Protein AF-A0A432TT81-F1 (afdb_monomer)

Nearest PDB structures (foldseek):
  2gm2-assembly1_A  TM=5.569E-01  e=1.901E+00  Xanthomonas campestris pv. campestris str. ATCC 33913
  4pno-assembly1_A  TM=5.404E-01  e=5.781E+00  Escherichia coli

Solvent-accessible surface area (backbone atoms only — not comparable to full-atom values): 2870 Å² total; per-residue (Å²): 130,89,87,67,94,73,88,84,64,57,80,75,48,76,60,89,63,30,41,34,31,79,81,46,77,45,56,49,56,64,88,71,59,71,92,85,86,86,86,135

Foldseek 3Di:
DDPDLDDDADFPDDDPQWTQGPVGIDRQCVVHGDDDDDDD

Mean predicted aligned error: 4.29 Å

Secondary structure (DSSP, 8-state):
----------EEEEETTEEEETTEEEETTTTS--------

Structure (mmCIF, N/CA/C/O backbone):
data_AF-A0A432TT81-F1
#
_entry.id   AF-A0A432TT81-F1
#
loop_
_atom_site.group_PDB
_atom_site.id
_atom_site.type_symbol
_atom_site.label_atom_id
_atom_site.label_alt_id
_atom_site.label_comp_id
_atom_site.label_asym_id
_atom_site.label_entity_id
_atom_site.label_seq_id
_atom_site.pdbx_PDB_ins_code
_atom_site.Cartn_x
_atom_site.Cartn_y
_atom_site.Cartn_z
_atom_site.occupancy
_atom_site.B_iso_or_equiv
_atom_site.auth_seq_id
_atom_site.auth_comp_id
_atom_site.auth_asym_id
_atom_site.auth_atom_id
_atom_site.pdbx_PDB_model_num
ATOM 1 N N . PHE A 1 1 ? 7.041 -5.535 -18.369 1.00 46.41 1 PHE A N 1
ATOM 2 C CA . PHE A 1 1 ? 7.473 -4.377 -17.567 1.00 46.41 1 PHE A CA 1
ATOM 3 C C . PHE A 1 1 ? 6.259 -3.498 -17.376 1.00 46.41 1 PHE A C 1
ATOM 5 O O . PHE A 1 1 ? 5.800 -2.902 -18.345 1.00 46.41 1 PHE A O 1
ATOM 12 N N . ASP A 1 2 ? 5.663 -3.571 -16.186 1.00 50.19 2 ASP A N 1
ATOM 13 C CA . ASP A 1 2 ? 4.375 -2.952 -15.874 1.00 50.19 2 ASP A CA 1
ATOM 14 C C . ASP A 1 2 ? 4.430 -1.439 -16.080 1.00 50.19 2 ASP A C 1
ATOM 16 O O . ASP A 1 2 ? 5.232 -0.735 -15.472 1.00 50.19 2 ASP A O 1
ATOM 20 N N . LYS A 1 3 ? 3.584 -0.962 -16.995 1.00 58.53 3 LYS A N 1
ATOM 21 C CA . LYS A 1 3 ? 3.528 0.419 -17.491 1.00 58.53 3 LYS A CA 1
ATOM 22 C C . LYS A 1 3 ? 2.696 1.346 -16.598 1.00 58.53 3 LYS A C 1
ATOM 24 O O . LYS A 1 3 ? 2.368 2.448 -17.027 1.00 58.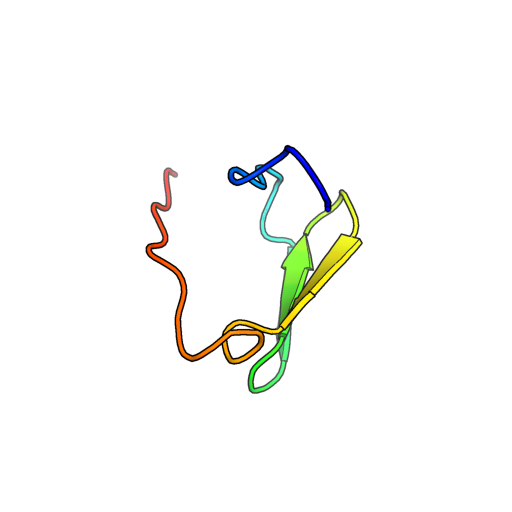53 3 LYS A O 1
ATOM 29 N N . THR A 1 4 ? 2.357 0.925 -15.381 1.00 63.38 4 THR A N 1
ATOM 30 C CA . THR A 1 4 ? 1.465 1.689 -14.500 1.00 63.38 4 THR A CA 1
ATOM 31 C C . THR A 1 4 ? 2.225 2.152 -13.253 1.00 63.38 4 THR A C 1
ATOM 33 O O . THR A 1 4 ? 2.196 1.476 -12.227 1.00 63.38 4 THR A O 1
ATOM 36 N N . PRO A 1 5 ? 2.942 3.293 -13.322 1.00 76.31 5 PRO A N 1
ATOM 37 C CA . PRO A 1 5 ? 3.731 3.826 -12.206 1.00 76.31 5 PRO A CA 1
ATOM 38 C C . PRO A 1 5 ? 2.872 4.461 -11.101 1.00 76.31 5 PRO A C 1
ATOM 40 O O . PRO A 1 5 ? 3.408 4.912 -10.092 1.00 76.31 5 PRO A O 1
ATOM 43 N N . LEU A 1 6 ? 1.552 4.520 -11.294 1.00 84.94 6 LEU A N 1
ATOM 44 C CA . LEU A 1 6 ? 0.608 5.168 -10.397 1.00 84.94 6 LEU A CA 1
ATOM 45 C C . LEU A 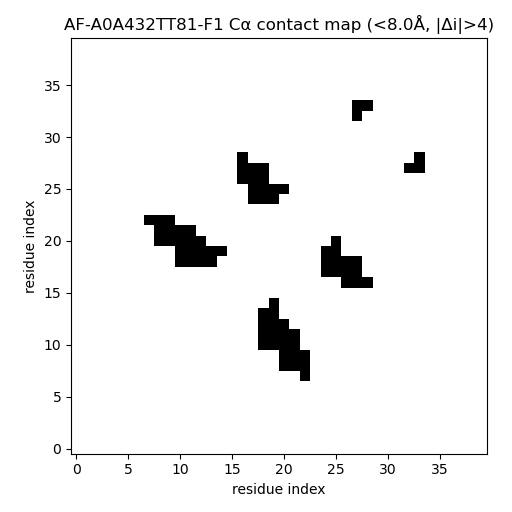1 6 ? -0.413 4.149 -9.890 1.00 84.94 6 LEU A C 1
ATOM 47 O O . LEU A 1 6 ? -1.072 3.475 -10.678 1.00 84.94 6 LEU A O 1
ATOM 51 N N . ILE A 1 7 ? -0.551 4.070 -8.569 1.00 89.62 7 ILE A N 1
ATOM 52 C CA . ILE A 1 7 ? -1.596 3.301 -7.893 1.00 89.62 7 ILE A CA 1
ATOM 53 C C . ILE A 1 7 ? -2.426 4.302 -7.097 1.00 89.62 7 ILE A C 1
ATOM 55 O O . ILE A 1 7 ? -1.880 5.102 -6.337 1.00 89.62 7 ILE A O 1
ATOM 59 N N . SER A 1 8 ? -3.742 4.257 -7.273 1.00 93.75 8 SER A N 1
ATOM 60 C CA . SER A 1 8 ? -4.693 5.107 -6.560 1.00 93.75 8 SER A CA 1
ATOM 61 C C . SER A 1 8 ? -5.838 4.252 -6.039 1.00 93.75 8 SER A C 1
ATOM 63 O O . SER A 1 8 ? -6.257 3.307 -6.703 1.00 93.75 8 SER A O 1
ATOM 65 N N . GLY A 1 9 ? -6.323 4.576 -4.847 1.00 95.00 9 GLY A N 1
ATOM 66 C CA . GLY A 1 9 ? -7.403 3.859 -4.181 1.00 95.00 9 GLY A CA 1
ATOM 67 C C . GLY A 1 9 ? -7.678 4.446 -2.803 1.00 95.00 9 GLY A C 1
ATOM 68 O O . GLY A 1 9 ? -6.905 5.266 -2.299 1.00 95.00 9 GLY A O 1
ATOM 69 N N . LEU A 1 10 ? -8.775 4.021 -2.187 1.00 97.25 10 LEU A N 1
ATOM 70 C CA . LEU A 1 10 ? -9.130 4.416 -0.831 1.00 97.25 10 LEU A CA 1
ATOM 71 C C . LEU A 1 10 ? -8.277 3.637 0.173 1.00 97.25 10 LEU A C 1
ATOM 73 O O . LEU A 1 10 ? -8.345 2.407 0.232 1.00 97.25 10 LEU A O 1
ATOM 77 N N . LEU A 1 11 ? -7.512 4.348 1.004 1.00 97.25 11 LEU A N 1
ATOM 78 C CA . LEU A 1 11 ? -6.750 3.734 2.089 1.00 97.25 11 LEU A CA 1
ATOM 79 C C . LEU A 1 11 ? -7.705 3.170 3.151 1.00 97.25 11 LEU A C 1
ATOM 81 O O . LEU A 1 11 ? -8.358 3.913 3.877 1.00 97.25 11 LEU A O 1
ATOM 85 N N . LYS A 1 12 ? -7.777 1.841 3.248 1.00 98.06 12 LYS A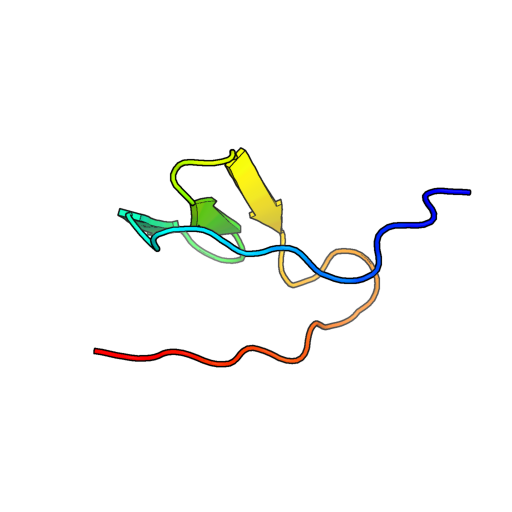 N 1
ATOM 86 C CA . LYS A 1 12 ? -8.575 1.109 4.242 1.00 98.06 12 LYS A CA 1
ATOM 87 C C . LYS A 1 12 ? -7.801 0.821 5.523 1.00 98.06 12 LYS A C 1
ATOM 89 O O . LYS A 1 12 ? -8.408 0.622 6.570 1.00 98.06 12 LYS A O 1
ATOM 94 N N . GLY A 1 13 ? -6.472 0.778 5.450 1.00 97.75 13 GLY A N 1
ATOM 95 C CA . GLY A 1 13 ? -5.632 0.548 6.618 1.00 97.75 13 GLY A CA 1
ATOM 96 C C . GLY A 1 13 ? -4.152 0.404 6.292 1.00 97.75 13 GLY A C 1
ATOM 97 O O . GLY A 1 13 ? -3.744 0.361 5.131 1.00 97.75 13 GLY A O 1
ATOM 98 N N . ILE A 1 14 ? -3.345 0.308 7.346 1.00 97.50 14 ILE A N 1
ATOM 99 C CA . ILE A 1 14 ? -1.890 0.157 7.275 1.00 97.50 14 ILE A CA 1
ATOM 100 C C . ILE A 1 14 ? -1.487 -1.019 8.168 1.00 97.50 14 ILE A C 1
ATOM 102 O O . ILE A 1 14 ? -1.898 -1.089 9.325 1.00 97.50 14 ILE A O 1
ATOM 106 N N . LYS A 1 15 ? -0.668 -1.940 7.647 1.00 97.88 15 LYS A N 1
ATOM 107 C CA . LYS A 1 15 ? -0.095 -3.058 8.414 1.00 97.88 15 LYS A CA 1
ATOM 108 C C . LYS A 1 15 ? 1.395 -3.190 8.113 1.00 97.88 15 LYS A C 1
ATOM 110 O O . LYS A 1 15 ? 1.789 -3.770 7.104 1.00 97.88 15 LYS A O 1
ATOM 115 N N . GLY A 1 16 ? 2.242 -2.666 8.997 1.00 96.50 16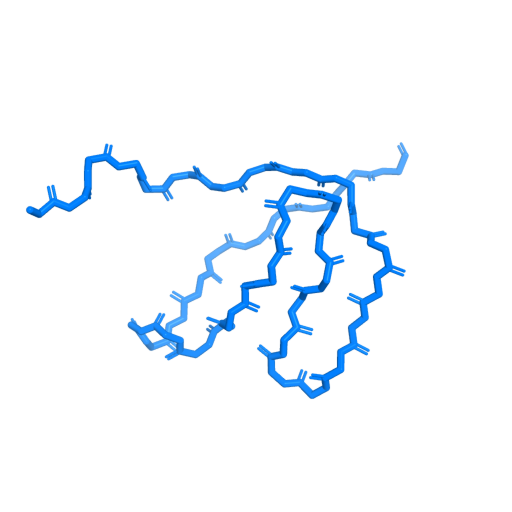 GLY A N 1
ATOM 116 C CA . GLY A 1 16 ? 3.689 -2.639 8.773 1.00 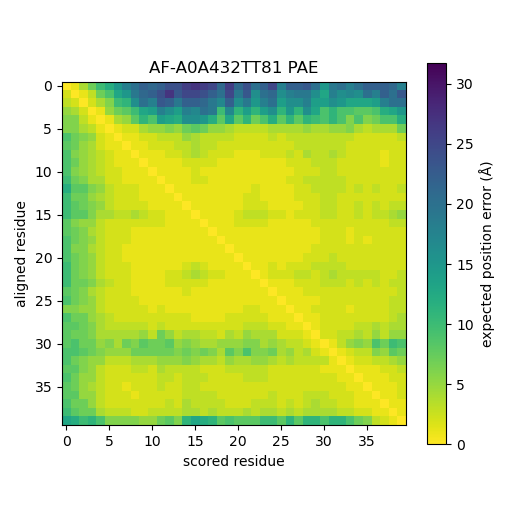96.50 16 GLY A CA 1
ATOM 117 C C . GLY A 1 16 ? 4.039 -1.879 7.489 1.00 96.50 16 GLY A C 1
ATOM 118 O O . GLY A 1 16 ? 3.653 -0.729 7.329 1.00 96.50 16 GLY A O 1
ATOM 119 N N . GLN A 1 17 ? 4.735 -2.533 6.556 1.00 95.50 17 GLN A N 1
ATOM 120 C CA . GLN A 1 17 ? 5.100 -1.953 5.252 1.00 95.50 17 GLN A CA 1
ATOM 121 C C . GLN A 1 17 ? 3.993 -2.041 4.182 1.00 95.50 17 GLN A C 1
ATOM 123 O O . GLN A 1 17 ? 4.249 -1.754 3.013 1.00 95.50 17 GLN A O 1
ATOM 128 N N . TYR A 1 18 ? 2.793 -2.493 4.548 1.00 97.00 18 TYR A N 1
ATOM 129 C CA . TYR A 1 18 ? 1.692 -2.696 3.612 1.00 97.00 18 TYR A CA 1
ATOM 130 C C . TYR A 1 18 ? 0.614 -1.623 3.779 1.00 97.00 18 TYR A C 1
ATOM 132 O O . TYR A 1 18 ? 0.074 -1.449 4.874 1.00 97.00 18 TYR A O 1
ATOM 140 N N . LEU A 1 19 ? 0.268 -0.954 2.678 1.00 96.69 19 LEU A N 1
ATOM 141 C CA . LEU A 1 19 ? -0.948 -0.155 2.549 1.00 96.69 19 LEU A CA 1
ATOM 142 C C . LEU A 1 19 ? -2.060 -1.048 2.011 1.00 96.69 19 LEU A C 1
ATOM 144 O O . LEU A 1 19 ? -1.897 -1.696 0.976 1.00 96.69 19 LEU A O 1
ATOM 148 N N . ILE A 1 20 ? -3.183 -1.082 2.718 1.00 97.81 20 ILE A N 1
ATOM 149 C CA . ILE A 1 20 ? -4.385 -1.798 2.304 1.00 97.81 20 ILE A CA 1
ATOM 150 C C . ILE A 1 20 ? -5.275 -0.776 1.607 1.00 97.81 20 ILE A C 1
ATOM 152 O O . ILE A 1 20 ? -5.856 0.090 2.260 1.00 97.81 20 ILE A O 1
ATOM 156 N N . LEU A 1 21 ? -5.342 -0.862 0.285 1.00 97.06 21 LEU A N 1
ATOM 157 C CA . LEU A 1 21 ? -6.240 -0.082 -0.554 1.00 97.06 21 LEU A CA 1
ATOM 158 C C . LEU A 1 21 ? -7.453 -0.948 -0.916 1.00 97.06 21 LEU A C 1
ATOM 160 O O . LEU A 1 21 ? -7.382 -2.176 -0.920 1.00 97.06 21 LEU A O 1
ATOM 164 N N . ASP A 1 22 ? -8.569 -0.319 -1.252 1.00 97.62 22 ASP A N 1
ATOM 165 C CA . ASP A 1 22 ? -9.729 -1.008 -1.834 1.00 97.62 22 ASP A CA 1
ATOM 166 C C . ASP A 1 22 ? -9.412 -1.733 -3.154 1.00 97.62 22 ASP A C 1
ATOM 168 O O . ASP A 1 22 ? -10.008 -2.766 -3.447 1.00 97.62 22 ASP A O 1
ATOM 172 N N . VAL A 1 23 ? -8.433 -1.237 -3.913 1.00 95.62 23 VAL A N 1
ATOM 173 C CA . VAL A 1 23 ? -7.942 -1.844 -5.162 1.00 95.62 23 VAL A CA 1
ATOM 174 C C . VAL A 1 23 ? -6.880 -2.933 -4.959 1.00 95.62 23 VAL A C 1
ATOM 176 O O . VAL A 1 23 ? -6.466 -3.573 -5.925 1.00 95.62 23 VAL A O 1
ATOM 179 N N . GLY A 1 24 ? -6.400 -3.150 -3.729 1.00 94.56 24 GLY A N 1
ATOM 180 C CA . GLY A 1 24 ? -5.380 -4.157 -3.431 1.00 94.56 24 GLY A CA 1
ATOM 181 C C . GLY A 1 24 ? -4.404 -3.760 -2.327 1.00 94.56 24 GLY A C 1
ATOM 182 O O . GLY A 1 24 ? -4.564 -2.757 -1.640 1.00 94.56 24 GLY A O 1
ATOM 183 N N . VAL A 1 25 ? -3.354 -4.562 -2.147 1.00 95.75 25 VAL A N 1
ATOM 184 C CA . VAL A 1 25 ? -2.357 -4.354 -1.086 1.00 95.75 25 VAL A CA 1
ATOM 185 C C . VAL A 1 25 ? -1.017 -3.944 -1.691 1.00 95.75 25 VAL A C 1
ATOM 187 O O . VAL A 1 25 ? -0.416 -4.697 -2.458 1.00 95.75 25 VAL A O 1
ATOM 190 N N . LEU A 1 26 ? -0.524 -2.764 -1.316 1.00 94.06 26 LEU A N 1
ATOM 191 C CA . LEU A 1 26 ? 0.751 -2.220 -1.780 1.00 94.06 26 LEU A CA 1
ATOM 192 C C . LEU A 1 26 ? 1.828 -2.380 -0.707 1.00 94.06 26 LEU A C 1
ATOM 194 O O . LEU A 1 2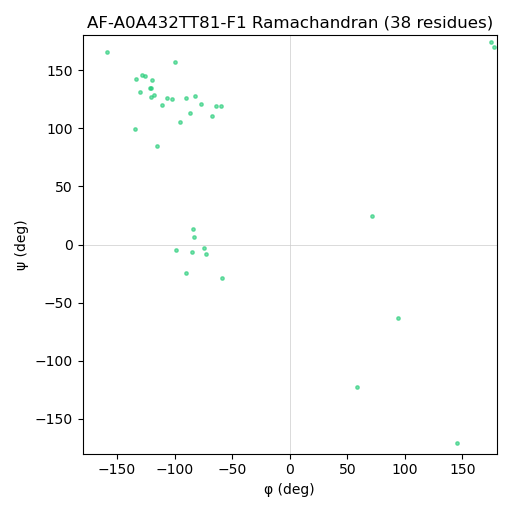6 ? 1.678 -1.893 0.408 1.00 94.06 26 LEU A O 1
ATOM 198 N N . ASN A 1 27 ? 2.947 -3.014 -1.055 1.00 94.12 27 ASN A N 1
ATOM 199 C CA . ASN A 1 27 ? 4.150 -2.996 -0.227 1.00 94.12 27 ASN A CA 1
ATOM 200 C C . ASN A 1 27 ? 4.995 -1.763 -0.574 1.00 94.12 27 ASN A C 1
ATOM 202 O O . ASN A 1 27 ? 5.571 -1.707 -1.658 1.00 94.12 27 ASN A O 1
ATOM 206 N N . ILE A 1 28 ? 5.124 -0.819 0.356 1.00 92.50 28 ILE A N 1
ATOM 207 C CA . ILE A 1 28 ? 5.798 0.472 0.121 1.00 92.50 28 ILE A CA 1
ATOM 208 C C . ILE A 1 28 ? 7.325 0.375 0.016 1.00 92.50 28 ILE A C 1
ATOM 210 O O . ILE A 1 28 ? 7.983 1.360 -0.299 1.00 92.50 28 ILE A O 1
ATOM 214 N N . ARG A 1 29 ? 7.904 -0.794 0.308 1.00 90.75 29 ARG A N 1
ATOM 215 C CA . ARG A 1 29 ? 9.341 -1.065 0.142 1.00 90.75 29 ARG A CA 1
ATOM 216 C C . ARG A 1 29 ? 9.653 -1.818 -1.144 1.00 90.75 29 ARG A C 1
ATOM 218 O O . ARG A 1 29 ? 10.822 -2.058 -1.450 1.00 90.75 29 ARG A O 1
ATOM 225 N N . LYS A 1 30 ? 8.627 -2.224 -1.897 1.00 85.69 30 LYS A N 1
ATOM 226 C CA . LYS A 1 30 ? 8.827 -2.835 -3.209 1.00 85.69 30 LYS A CA 1
ATOM 227 C C . LYS A 1 30 ? 9.467 -1.762 -4.094 1.00 85.69 30 LYS A C 1
ATOM 229 O O . LYS A 1 30 ? 8.897 -0.696 -4.250 1.00 85.69 30 LYS A O 1
ATOM 234 N N . PHE A 1 31 ? 10.668 -2.019 -4.608 1.00 84.81 31 PHE A N 1
ATOM 235 C CA . PHE A 1 31 ? 11.466 -1.047 -5.378 1.00 84.8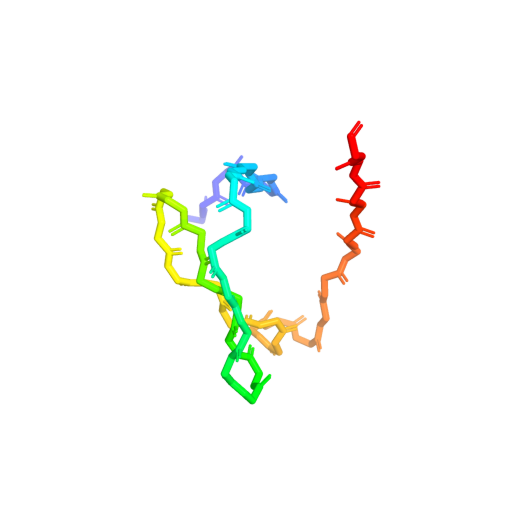1 31 PHE A CA 1
ATOM 236 C C . PHE A 1 31 ? 12.080 0.116 -4.568 1.00 84.81 31 PHE A C 1
ATOM 238 O O . PHE A 1 31 ? 12.407 1.156 -5.129 1.00 84.81 31 PHE A O 1
ATOM 245 N N . GLY A 1 32 ? 12.302 -0.069 -3.261 1.00 86.56 32 GLY A N 1
ATOM 246 C CA . GLY A 1 32 ? 13.001 0.893 -2.400 1.00 86.56 32 GLY A CA 1
ATOM 247 C C . GLY A 1 32 ? 12.047 1.839 -1.676 1.00 86.56 32 GLY A C 1
ATOM 248 O O 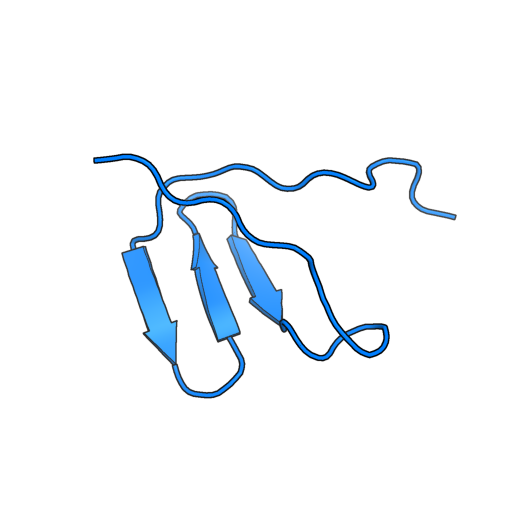. GLY A 1 32 ? 11.962 1.786 -0.449 1.00 86.56 32 GLY A O 1
ATOM 249 N N . SER A 1 33 ? 11.302 2.660 -2.416 1.00 85.12 33 SER A N 1
ATOM 250 C CA . SER A 1 33 ? 10.292 3.563 -1.854 1.00 85.12 33 SER A CA 1
ATOM 251 C C . SER A 1 33 ? 9.244 3.991 -2.887 1.00 85.12 33 SER A C 1
ATOM 253 O O . SER A 1 33 ? 9.428 3.834 -4.093 1.00 85.12 33 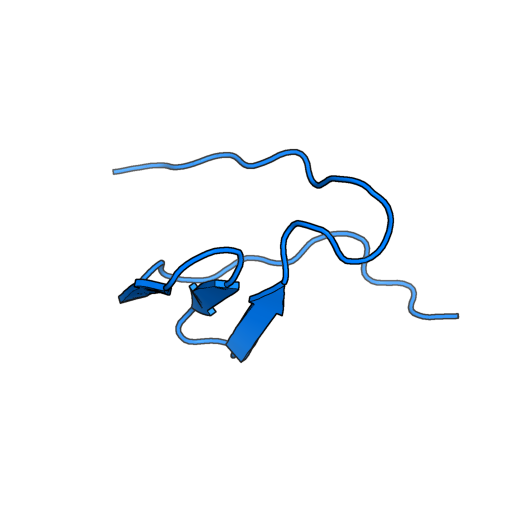SER A O 1
ATOM 255 N N . TYR A 1 34 ? 8.144 4.563 -2.394 1.00 90.56 34 TYR A N 1
ATOM 256 C CA . TYR A 1 34 ? 7.109 5.220 -3.193 1.00 90.56 34 TYR A CA 1
ATOM 257 C C . TYR A 1 34 ? 6.890 6.644 -2.679 1.00 90.56 34 TYR A C 1
ATOM 259 O O . TYR A 1 34 ? 6.934 6.878 -1.470 1.00 90.56 34 TYR A O 1
ATOM 267 N N . ASN A 1 35 ? 6.597 7.579 -3.584 1.00 91.88 35 ASN A N 1
ATOM 268 C CA . ASN A 1 35 ? 6.051 8.882 -3.211 1.00 91.88 35 ASN A CA 1
ATOM 269 C C . ASN A 1 35 ? 4.535 8.751 -3.002 1.00 91.88 35 ASN A C 1
ATOM 271 O O . ASN A 1 35 ? 3.848 8.229 -3.878 1.00 91.88 35 ASN A O 1
ATOM 275 N N . ILE A 1 36 ? 4.020 9.202 -1.858 1.00 92.38 36 ILE A N 1
ATOM 276 C CA . ILE A 1 36 ? 2.616 9.011 -1.466 1.00 92.38 36 ILE A CA 1
ATOM 277 C C . ILE A 1 36 ? 1.961 10.373 -1.239 1.00 92.38 36 ILE A C 1
ATOM 279 O O . ILE A 1 36 ? 2.511 11.230 -0.552 1.00 92.38 36 ILE A O 1
ATOM 283 N N . THR A 1 37 ? 0.751 10.543 -1.768 1.00 94.88 37 THR A N 1
ATOM 284 C CA . THR A 1 37 ? -0.113 11.698 -1.503 1.00 94.88 37 THR A CA 1
ATOM 285 C C . THR A 1 37 ? -1.424 11.212 -0.895 1.00 94.88 37 THR A C 1
ATOM 287 O O . THR A 1 37 ? -2.000 10.234 -1.365 1.00 94.88 37 THR A O 1
ATOM 290 N N . LEU A 1 38 ? -1.880 11.888 0.160 1.00 94.00 38 LEU A N 1
ATOM 291 C CA . LEU A 1 38 ? -3.139 11.617 0.852 1.00 94.00 38 LEU A CA 1
ATOM 292 C C . LEU A 1 38 ? -4.030 12.858 0.775 1.00 94.00 38 LEU A C 1
ATOM 294 O O . LEU A 1 38 ? -3.546 13.981 0.902 1.00 94.00 38 LEU A O 1
ATOM 298 N N . THR A 1 39 ? -5.326 12.636 0.597 1.00 93.81 39 THR A N 1
ATOM 299 C CA . THR A 1 39 ? -6.376 13.663 0.591 1.00 93.81 39 THR A CA 1
ATOM 300 C C . THR A 1 39 ? -7.477 13.236 1.565 1.00 93.81 39 THR A C 1
ATOM 302 O O . THR A 1 39 ? -7.702 12.030 1.698 1.00 93.81 39 THR A O 1
ATOM 305 N N . TYR A 1 40 ? -8.128 14.188 2.245 1.00 86.50 40 TYR A N 1
ATOM 306 C CA . TYR A 1 40 ? -9.251 13.926 3.158 1.00 86.50 40 TYR A CA 1
ATOM 307 C C . TYR A 1 40 ? -10.586 14.333 2.535 1.00 86.50 40 TYR A C 1
ATOM 309 O O . TYR A 1 40 ? -10.580 15.299 1.738 1.00 86.50 40 TYR A O 1
#

pLDDT: mean 89.14, std 12.62, range [46.41, 98.06]

Radius of gyration: 10.32 Å; Cα contacts (8 Å, |Δi|>4): 38; chains: 1; bounding box: 23×18×26 Å

Sequence (40 aa):
FDKTPLISGLLKGIKGQYLILDVGVLNIRKFGSYNITLTY